Protein AF-A0AAV1TNA6-F1 (afdb_monomer_lite)

Organism: NCBI:txid2874970

Structure (mmCIF, N/CA/C/O backbone):
data_AF-A0AAV1TNA6-F1
#
_entry.id   AF-A0AAV1TNA6-F1
#
loop_
_atom_site.group_PDB
_atom_site.id
_atom_site.type_symbol
_atom_site.label_atom_id
_atom_site.label_alt_id
_atom_site.label_comp_id
_atom_site.label_asym_id
_atom_site.label_entity_id
_atom_site.label_seq_id
_atom_site.pdbx_PDB_ins_code
_atom_site.Cartn_x
_atom_site.Cartn_y
_atom_site.Cartn_z
_atom_site.occupancy
_atom_site.B_iso_or_equiv
_atom_site.auth_seq_id
_atom_site.auth_comp_id
_atom_site.auth_asym_id
_atom_site.auth_atom_id
_atom_site.pdbx_PDB_model_num
ATOM 1 N N . MET A 1 1 ? 9.905 -15.880 -23.185 1.00 40.09 1 MET A N 1
ATOM 2 C CA . MET A 1 1 ? 10.353 -14.552 -22.737 1.00 40.09 1 MET A CA 1
ATOM 3 C C . MET A 1 1 ? 9.820 -14.414 -21.334 1.00 40.09 1 MET A C 1
ATOM 5 O O . MET A 1 1 ? 8.619 -14.263 -21.179 1.00 40.09 1 MET A O 1
ATOM 9 N N . GLU A 1 2 ? 10.665 -14.626 -20.331 1.00 48.34 2 GLU A N 1
ATOM 10 C CA . GLU A 1 2 ? 10.352 -14.147 -18.986 1.00 48.34 2 GLU A CA 1
ATOM 11 C C . GLU A 1 2 ? 10.440 -12.628 -19.087 1.00 48.34 2 GLU A C 1
ATOM 13 O O . GLU A 1 2 ? 11.531 -12.081 -19.251 1.00 48.34 2 GLU A O 1
ATOM 18 N N . GLU A 1 3 ? 9.284 -11.968 -19.150 1.00 52.09 3 GLU A N 1
ATOM 19 C CA . GLU A 1 3 ? 9.195 -10.528 -18.938 1.00 52.09 3 GLU A CA 1
ATOM 20 C C . GLU A 1 3 ? 9.786 -10.285 -17.554 1.00 52.09 3 GLU A C 1
ATOM 22 O O . GLU A 1 3 ? 9.197 -10.623 -16.526 1.00 52.09 3 GLU A O 1
ATOM 27 N N . ARG A 1 4 ? 11.033 -9.812 -17.536 1.00 56.34 4 ARG A N 1
ATOM 28 C CA . ARG A 1 4 ? 11.635 -9.288 -16.325 1.00 56.34 4 ARG A CA 1
ATOM 29 C C . ARG A 1 4 ? 10.786 -8.078 -15.991 1.00 56.34 4 ARG A C 1
ATOM 31 O O . A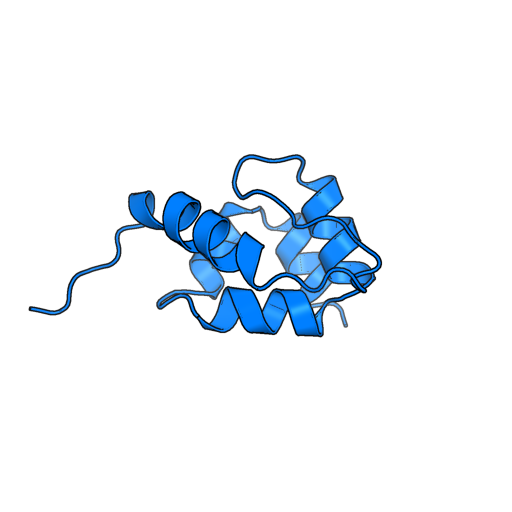RG A 1 4 ? 10.872 -7.076 -16.681 1.00 56.34 4 ARG A O 1
ATOM 38 N N . MET A 1 5 ? 9.916 -8.217 -15.000 1.00 60.56 5 MET A N 1
ATOM 39 C CA . MET A 1 5 ? 9.275 -7.070 -14.384 1.00 60.56 5 MET A CA 1
ATOM 40 C C . MET A 1 5 ? 10.401 -6.272 -13.736 1.00 60.56 5 MET A C 1
ATOM 42 O O . MET A 1 5 ? 10.883 -6.634 -12.657 1.00 60.56 5 MET A O 1
ATOM 46 N N . ASP A 1 6 ? 10.912 -5.290 -14.471 1.00 66.94 6 ASP A N 1
ATOM 47 C CA . ASP A 1 6 ? 11.980 -4.430 -14.003 1.00 66.94 6 ASP A CA 1
ATOM 48 C C . ASP A 1 6 ? 11.454 -3.622 -12.809 1.00 66.94 6 ASP A C 1
ATOM 50 O O . ASP A 1 6 ? 10.251 -3.416 -12.632 1.00 66.94 6 ASP A O 1
ATOM 54 N N . THR A 1 7 ? 12.357 -3.189 -11.932 1.00 66.56 7 THR A N 1
ATOM 55 C CA . THR A 1 7 ? 12.000 -2.439 -10.716 1.00 66.56 7 THR A CA 1
ATOM 56 C C . THR A 1 7 ? 11.248 -1.133 -11.011 1.00 66.56 7 THR A C 1
ATOM 58 O O . THR A 1 7 ? 10.669 -0.543 -10.103 1.00 66.56 7 THR A O 1
ATOM 61 N N . ASP A 1 8 ? 11.273 -0.684 -12.269 1.00 72.25 8 ASP A N 1
ATOM 62 C CA . ASP A 1 8 ? 10.583 0.501 -12.785 1.00 72.25 8 ASP A CA 1
ATOM 63 C C . ASP A 1 8 ? 9.057 0.303 -12.899 1.00 72.25 8 ASP A C 1
ATOM 65 O O . ASP A 1 8 ? 8.317 1.260 -12.711 1.00 72.25 8 ASP A O 1
ATOM 69 N N . ASP A 1 9 ? 8.570 -0.932 -13.100 1.00 78.06 9 ASP A N 1
ATOM 70 C CA . ASP A 1 9 ? 7.132 -1.256 -13.226 1.00 78.06 9 ASP A CA 1
ATOM 71 C C . ASP A 1 9 ? 6.434 -1.492 -11.875 1.00 78.06 9 ASP A C 1
ATOM 73 O O . ASP A 1 9 ? 5.207 -1.602 -11.777 1.00 78.06 9 ASP A O 1
ATOM 77 N N . TRP A 1 10 ? 7.204 -1.604 -10.793 1.00 79.44 10 TRP A N 1
ATOM 78 C CA . TRP A 1 10 ? 6.658 -1.873 -9.463 1.00 79.44 10 TRP A CA 1
ATOM 79 C C . TRP A 1 10 ? 5.694 -0.806 -8.930 1.00 79.44 10 TRP A C 1
ATOM 81 O O . TRP A 1 10 ? 4.707 -1.194 -8.299 1.00 79.44 10 TRP A O 1
ATOM 91 N N . PRO A 1 11 ? 5.920 0.505 -9.141 1.00 79.06 11 PRO A N 1
ATOM 92 C CA . PRO A 1 11 ? 4.995 1.544 -8.705 1.00 79.06 11 PRO A CA 1
ATOM 93 C C . PRO A 1 11 ? 3.637 1.423 -9.390 1.00 79.06 11 PRO A C 1
ATOM 95 O O . PRO A 1 11 ? 2.615 1.545 -8.714 1.00 79.06 11 PRO A O 1
ATOM 98 N N . ASP A 1 12 ? 3.625 1.148 -10.695 1.00 83.25 12 ASP A N 1
ATOM 99 C CA . ASP A 1 12 ? 2.409 0.969 -11.487 1.00 83.25 12 ASP A CA 1
ATOM 100 C C . ASP A 1 12 ? 1.638 -0.277 -11.048 1.00 83.25 12 ASP A C 1
ATOM 102 O O . ASP A 1 12 ? 0.433 -0.198 -10.796 1.00 83.25 12 ASP A O 1
ATOM 106 N N . LEU A 1 13 ? 2.325 -1.409 -10.846 1.00 82.38 13 LEU A N 1
ATOM 107 C CA . LEU A 1 13 ? 1.695 -2.612 -10.295 1.00 82.38 13 LEU A CA 1
ATOM 108 C C . LEU A 1 13 ? 1.143 -2.382 -8.890 1.00 82.38 13 LEU A C 1
ATOM 110 O O . LEU A 1 13 ? 0.026 -2.798 -8.594 1.00 82.38 13 LEU A O 1
ATOM 114 N N . TRP A 1 14 ? 1.901 -1.718 -8.019 1.00 85.00 14 TRP A N 1
ATOM 115 C CA . TRP A 1 14 ? 1.440 -1.421 -6.667 1.00 85.00 14 TRP A CA 1
ATOM 116 C C . TRP A 1 14 ? 0.210 -0.512 -6.719 1.00 85.00 14 TRP A C 1
ATOM 118 O O . TRP A 1 14 ? -0.822 -0.808 -6.130 1.00 85.00 14 TRP A O 1
ATOM 128 N N . GLN A 1 15 ? 0.246 0.552 -7.516 1.00 85.88 15 GLN A N 1
ATOM 129 C CA . GLN A 1 15 ? -0.904 1.435 -7.676 1.00 85.88 15 GLN A CA 1
ATOM 130 C C . GLN A 1 15 ? -2.132 0.701 -8.240 1.00 85.88 15 GLN A C 1
ATOM 132 O O . GLN A 1 15 ? -3.246 0.948 -7.771 1.00 85.88 15 GLN A O 1
ATOM 137 N N . ALA A 1 16 ? -1.937 -0.247 -9.161 1.00 86.81 16 ALA A N 1
ATOM 138 C CA . ALA A 1 16 ? -3.001 -1.110 -9.663 1.00 86.81 16 ALA A CA 1
ATOM 139 C C . ALA A 1 16 ? -3.593 -2.012 -8.568 1.00 86.81 16 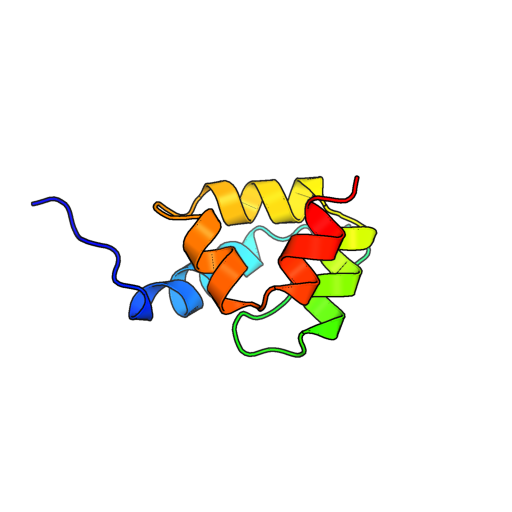ALA A C 1
ATOM 141 O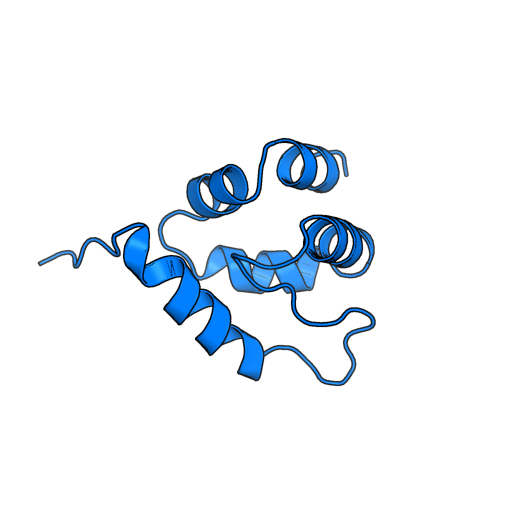 O . ALA A 1 16 ? -4.800 -2.216 -8.544 1.00 86.81 16 ALA A O 1
ATOM 142 N N . LEU A 1 17 ? -2.795 -2.497 -7.616 1.00 85.94 17 LEU A N 1
ATOM 143 C CA . LEU A 1 17 ? -3.312 -3.269 -6.482 1.00 85.94 17 LEU A CA 1
ATOM 144 C C . LEU A 1 17 ? -4.098 -2.405 -5.481 1.00 85.94 17 LEU A C 1
ATOM 146 O O . LEU A 1 17 ? -4.906 -2.928 -4.719 1.00 85.94 17 LEU A O 1
ATOM 150 N N . GLY A 1 18 ? -3.934 -1.080 -5.512 1.00 84.94 18 GLY A N 1
ATOM 151 C CA . GLY A 1 18 ? -4.690 -0.160 -4.663 1.00 84.94 18 GLY A CA 1
ATOM 152 C C . GLY A 1 18 ? -6.211 -0.251 -4.840 1.00 84.94 18 GLY A C 1
ATOM 153 O O . GLY A 1 18 ? -6.942 0.019 -3.889 1.00 84.94 18 GLY A O 1
ATOM 154 N N . VAL A 1 19 ? -6.710 -0.681 -6.009 1.00 86.88 19 VAL A N 1
ATOM 155 C CA . VAL A 1 19 ? -8.154 -0.929 -6.212 1.00 86.88 19 VAL A CA 1
ATOM 156 C C . VAL A 1 19 ? -8.662 -2.154 -5.445 1.00 86.88 19 VAL A C 1
ATOM 158 O O . VAL A 1 19 ? -9.845 -2.233 -5.119 1.00 86.88 19 VAL A O 1
ATOM 161 N N . GLU A 1 20 ? -7.781 -3.098 -5.121 1.00 87.50 20 GLU A N 1
ATOM 162 C CA . GLU A 1 20 ? -8.104 -4.281 -4.321 1.00 87.50 20 GLU A CA 1
ATOM 163 C C . GLU A 1 20 ? -7.968 -4.026 -2.819 1.00 87.50 20 GLU A C 1
ATOM 165 O O . GLU A 1 20 ? -8.331 -4.885 -2.009 1.00 87.50 20 GLU A O 1
ATOM 170 N N . TRP A 1 21 ? -7.496 -2.837 -2.431 1.00 86.69 21 TRP A N 1
ATOM 171 C CA . TRP A 1 21 ? -7.451 -2.446 -1.035 1.00 86.69 21 TRP A CA 1
ATOM 172 C C . TRP A 1 21 ? -8.881 -2.306 -0.488 1.00 86.69 21 TRP A C 1
ATOM 174 O O . TRP A 1 21 ? -9.690 -1.542 -1.027 1.00 86.69 21 TRP A O 1
ATOM 184 N N . PRO A 1 22 ? -9.237 -3.036 0.579 1.00 86.25 22 PRO A N 1
ATOM 185 C CA . PRO A 1 22 ? -10.595 -3.057 1.075 1.00 86.25 22 PRO A CA 1
ATOM 186 C C . PRO A 1 22 ? -10.963 -1.702 1.675 1.00 86.25 22 PRO A C 1
ATOM 188 O O . PRO A 1 22 ? -10.225 -1.121 2.464 1.00 86.25 22 PRO A O 1
ATOM 191 N N . VAL A 1 23 ? -12.176 -1.233 1.386 1.00 83.56 23 VAL A N 1
ATOM 192 C CA . VAL A 1 23 ? -12.740 -0.020 2.012 1.00 83.56 23 VAL A CA 1
ATOM 193 C C . VAL A 1 23 ? -12.922 -0.158 3.527 1.00 83.56 23 VAL A C 1
ATOM 195 O O . VAL A 1 23 ? -13.109 0.836 4.221 1.00 83.56 23 VAL A O 1
ATOM 198 N N . THR A 1 24 ? -12.887 -1.391 4.038 1.00 85.12 24 THR A N 1
ATOM 199 C CA . THR A 1 24 ? -12.925 -1.707 5.470 1.00 85.12 24 THR A CA 1
ATOM 200 C C . THR A 1 24 ? -11.547 -1.672 6.127 1.00 85.12 24 THR A C 1
ATOM 202 O O . THR A 1 24 ? -11.470 -1.898 7.333 1.00 85.12 24 THR A O 1
ATOM 205 N N . ALA A 1 25 ? -10.479 -1.438 5.358 1.00 85.44 25 ALA A N 1
ATOM 206 C CA . ALA A 1 25 ? -9.133 -1.295 5.886 1.00 85.44 25 ALA A CA 1
ATOM 207 C C . ALA A 1 25 ? -9.081 -0.167 6.919 1.00 85.44 25 ALA A C 1
ATOM 209 O O . ALA A 1 25 ? -9.625 0.923 6.715 1.00 85.44 25 ALA A O 1
ATOM 210 N N . SER A 1 26 ? -8.390 -0.415 8.026 1.00 85.94 26 SER A N 1
ATOM 211 C CA . SER A 1 26 ? -8.168 0.614 9.051 1.00 85.94 26 SER A CA 1
ATOM 212 C C . SER A 1 26 ? -7.101 1.626 8.635 1.00 85.94 26 SER A C 1
ATOM 214 O O . SER A 1 26 ? -7.005 2.713 9.215 1.00 85.94 26 SER A O 1
ATOM 216 N N . THR A 1 27 ? -6.284 1.274 7.642 1.00 85.44 27 THR A N 1
ATOM 217 C CA . THR A 1 27 ? -5.207 2.119 7.131 1.00 85.44 27 THR A CA 1
ATOM 218 C C . THR A 1 27 ? -5.396 2.457 5.654 1.00 85.44 27 THR A C 1
ATOM 220 O O . THR A 1 27 ? -5.905 1.638 4.885 1.00 85.44 27 THR A O 1
ATOM 223 N N . PRO A 1 28 ? -5.028 3.683 5.234 1.00 85.12 28 PRO A N 1
ATOM 224 C CA . PRO A 1 28 ? -5.046 4.037 3.824 1.00 85.12 28 PRO A CA 1
ATOM 225 C C . PRO A 1 28 ? -3.987 3.232 3.071 1.00 85.12 28 PRO A C 1
ATOM 227 O O . PRO A 1 28 ? -2.918 2.957 3.617 1.00 85.12 28 PRO A O 1
ATOM 230 N N . TYR A 1 29 ? -4.264 2.918 1.805 1.00 85.00 29 TYR A N 1
ATOM 231 C CA . TYR A 1 29 ? -3.313 2.208 0.959 1.00 85.00 29 TYR A CA 1
ATOM 232 C C . TYR A 1 29 ? -1.985 2.981 0.860 1.00 85.00 29 TYR A C 1
ATOM 234 O O . TYR A 1 29 ? -1.994 4.146 0.439 1.00 85.00 29 TYR A O 1
ATOM 242 N N . PRO A 1 30 ? -0.847 2.386 1.255 1.00 84.44 30 PRO A N 1
ATOM 243 C CA . PRO A 1 30 ? 0.432 3.071 1.187 1.00 84.44 30 PRO A CA 1
ATOM 244 C C . PRO A 1 30 ? 0.897 3.151 -0.271 1.00 84.44 30 PRO A C 1
ATOM 246 O O . PRO A 1 30 ? 0.808 2.178 -1.008 1.00 84.44 30 PRO A O 1
ATOM 249 N N . LEU A 1 31 ? 1.394 4.307 -0.712 1.00 79.31 31 LEU A N 1
ATOM 250 C CA . LEU A 1 31 ? 1.945 4.479 -2.064 1.00 79.31 31 LEU A CA 1
ATOM 251 C C . LEU A 1 31 ? 3.452 4.181 -2.062 1.00 79.31 31 LEU A C 1
ATOM 253 O O . LEU A 1 31 ? 4.129 4.542 -1.101 1.00 79.31 31 LEU A O 1
ATOM 257 N N . VAL A 1 32 ? 3.994 3.586 -3.134 1.00 70.12 32 VAL A N 1
ATOM 258 C CA . VAL A 1 32 ? 5.436 3.246 -3.257 1.00 70.12 32 VAL A CA 1
ATOM 259 C C . VAL A 1 32 ? 6.339 4.463 -3.040 1.00 70.12 32 VAL A C 1
ATOM 261 O O . VAL A 1 32 ? 7.290 4.392 -2.274 1.00 70.12 32 VAL A O 1
ATOM 264 N N . TYR A 1 33 ? 5.990 5.608 -3.630 1.00 69.88 33 TYR A N 1
ATOM 265 C CA . TYR A 1 33 ? 6.696 6.884 -3.431 1.00 69.88 33 TYR A CA 1
ATOM 266 C C . TYR A 1 33 ? 6.064 7.770 -2.345 1.00 69.88 33 TYR A C 1
ATOM 268 O O . TYR A 1 33 ? 6.303 8.976 -2.289 1.00 69.88 33 TYR A O 1
ATOM 276 N N . GLY A 1 34 ? 5.182 7.194 -1.530 1.00 70.50 34 GLY A N 1
ATOM 277 C CA . GLY A 1 34 ? 4.475 7.890 -0.464 1.00 70.50 34 GLY A CA 1
ATOM 278 C C . GLY A 1 34 ? 5.303 8.030 0.811 1.00 70.50 34 GLY A C 1
ATOM 279 O O . GLY A 1 34 ? 6.495 7.742 0.861 1.00 70.50 34 GLY A O 1
ATOM 280 N N . ASN A 1 35 ? 4.642 8.470 1.881 1.00 76.50 35 ASN A N 1
ATOM 281 C CA . ASN A 1 35 ? 5.295 8.647 3.172 1.00 76.50 35 ASN A CA 1
ATOM 282 C C . ASN A 1 35 ? 5.653 7.272 3.785 1.00 76.50 35 ASN A C 1
ATOM 284 O O . ASN A 1 35 ? 4.741 6.459 3.973 1.00 76.50 35 ASN A O 1
ATOM 288 N N . PRO A 1 36 ? 6.919 6.992 4.155 1.00 75.25 36 PRO A N 1
ATOM 289 C CA . PRO A 1 36 ? 7.309 5.719 4.778 1.00 75.25 36 PRO A CA 1
ATOM 290 C C . PRO A 1 36 ? 6.558 5.427 6.087 1.00 75.25 36 PRO A C 1
ATOM 292 O O . PRO A 1 36 ? 6.328 4.271 6.432 1.00 75.25 36 PRO A O 1
ATOM 295 N N . GLU A 1 37 ? 6.080 6.453 6.795 1.00 80.06 37 GLU A N 1
ATOM 296 C CA . GLU A 1 37 ? 5.217 6.270 7.969 1.00 80.06 37 GLU A CA 1
ATOM 297 C C . GLU A 1 37 ? 3.880 5.593 7.634 1.00 80.06 37 GLU A C 1
ATOM 299 O O . GLU A 1 37 ? 3.344 4.853 8.459 1.00 80.06 37 GLU A O 1
ATOM 304 N N . ALA A 1 38 ? 3.334 5.808 6.431 1.00 81.12 38 ALA A N 1
ATOM 305 C CA . ALA A 1 38 ? 2.104 5.146 5.999 1.00 81.12 38 ALA A CA 1
ATOM 306 C C . ALA A 1 38 ? 2.332 3.641 5.819 1.00 81.12 38 ALA A C 1
ATOM 308 O O . ALA A 1 38 ? 1.503 2.838 6.249 1.00 81.12 38 ALA A O 1
ATOM 309 N N . TRP A 1 39 ? 3.486 3.262 5.265 1.00 82.75 39 TRP A N 1
ATOM 310 C CA . TRP A 1 39 ? 3.921 1.870 5.181 1.00 82.75 39 TRP A CA 1
ATOM 311 C C . TRP A 1 39 ? 4.103 1.252 6.562 1.00 82.75 39 TRP A C 1
ATOM 313 O O . TRP A 1 39 ? 3.536 0.198 6.831 1.00 82.75 39 TRP A O 1
ATOM 323 N N . LEU A 1 40 ? 4.804 1.938 7.467 1.00 82.38 40 LEU A N 1
ATOM 324 C CA . LEU A 1 40 ? 4.998 1.477 8.845 1.00 82.38 40 LEU A CA 1
ATOM 325 C C . LEU A 1 40 ? 3.675 1.296 9.591 1.00 82.38 40 LEU A C 1
ATOM 327 O O . LEU A 1 40 ? 3.503 0.324 10.324 1.00 82.38 40 LEU A O 1
ATOM 331 N N . LYS A 1 41 ? 2.737 2.230 9.432 1.00 85.12 41 LYS A N 1
ATOM 332 C CA . LYS A 1 41 ? 1.426 2.155 10.079 1.00 85.12 41 LYS A CA 1
ATOM 333 C C . LYS A 1 41 ? 0.591 1.011 9.507 1.00 85.12 41 LYS A C 1
ATOM 335 O O . LYS A 1 41 ? -0.011 0.266 10.270 1.00 85.12 41 LYS A O 1
ATOM 340 N N . THR A 1 42 ? 0.595 0.845 8.188 1.00 85.88 42 THR A N 1
ATOM 341 C CA . THR A 1 42 ? -0.121 -0.246 7.515 1.00 85.88 42 THR A CA 1
ATOM 342 C C . THR A 1 42 ? 0.465 -1.605 7.890 1.00 85.88 42 THR A C 1
ATOM 344 O O . THR A 1 42 ? -0.285 -2.511 8.227 1.00 85.88 42 THR A O 1
ATOM 347 N N . ALA A 1 43 ? 1.794 -1.735 7.938 1.00 83.88 43 ALA A N 1
ATOM 348 C CA . ALA A 1 43 ? 2.466 -2.961 8.368 1.00 83.88 43 ALA A CA 1
ATOM 349 C C . ALA A 1 43 ? 2.170 -3.317 9.837 1.00 83.88 43 ALA A C 1
ATOM 351 O O . ALA A 1 43 ? 2.117 -4.490 10.177 1.00 83.88 43 ALA A O 1
ATOM 352 N N . GLN A 1 44 ? 1.937 -2.329 10.707 1.00 84.31 44 GLN A N 1
ATOM 353 C CA . GLN A 1 44 ? 1.552 -2.576 12.103 1.00 84.31 44 GLN A CA 1
ATOM 354 C C . GLN A 1 44 ? 0.086 -2.973 12.269 1.00 84.31 44 GLN A C 1
ATOM 356 O O . GLN A 1 44 ? -0.232 -3.818 13.101 1.00 84.31 44 GLN A O 1
ATOM 361 N N . VAL A 1 45 ? -0.815 -2.314 11.539 1.00 86.44 45 VAL A N 1
ATOM 362 C CA . VAL A 1 45 ? -2.261 -2.477 11.741 1.00 86.44 45 VAL A CA 1
ATOM 363 C C . VAL A 1 45 ? -2.812 -3.619 10.887 1.00 86.44 45 VAL A C 1
ATOM 365 O O . VAL A 1 45 ? -3.663 -4.368 11.357 1.00 86.44 45 VAL A O 1
ATOM 368 N N . GLU A 1 46 ? -2.325 -3.777 9.653 1.00 87.25 46 GLU A N 1
ATOM 369 C CA . GLU A 1 46 ? -2.832 -4.741 8.665 1.00 87.25 46 GLU A CA 1
ATOM 370 C C . GLU A 1 46 ? -1.690 -5.493 7.938 1.00 87.25 46 GLU A C 1
ATOM 372 O O . GLU A 1 46 ? -1.639 -5.509 6.701 1.00 87.25 46 GLU A O 1
ATOM 377 N N . PRO A 1 47 ? -0.772 -6.160 8.677 1.00 83.62 47 PRO A N 1
ATOM 378 C CA . PRO A 1 47 ? 0.392 -6.841 8.100 1.00 83.62 47 PRO A CA 1
ATOM 379 C C . PRO A 1 47 ? 0.013 -7.918 7.081 1.00 83.62 47 PRO A C 1
ATOM 381 O O . PRO A 1 47 ? 0.675 -8.060 6.057 1.00 83.62 47 PRO A O 1
ATOM 384 N N . GLU A 1 48 ? -1.055 -8.682 7.325 1.00 85.50 48 GLU A N 1
ATOM 385 C CA . GLU A 1 48 ? -1.468 -9.775 6.434 1.00 85.50 48 GLU A CA 1
ATOM 386 C C . GLU A 1 48 ? -1.995 -9.265 5.090 1.00 85.50 48 GLU A C 1
ATOM 388 O O . GLU A 1 48 ? -1.727 -9.854 4.041 1.00 85.50 48 GLU A O 1
ATOM 393 N N . LEU A 1 49 ? -2.715 -8.143 5.115 1.00 86.12 49 LEU A N 1
ATOM 394 C CA . LEU A 1 49 ? -3.292 -7.518 3.931 1.00 86.12 49 LEU A CA 1
ATOM 395 C C . LEU A 1 49 ? -2.193 -6.907 3.050 1.00 86.12 49 LEU A C 1
ATOM 397 O O . LEU A 1 49 ? -2.175 -7.101 1.829 1.00 86.12 49 LEU A O 1
ATOM 401 N N . LEU A 1 50 ? -1.227 -6.245 3.691 1.00 84.44 50 LEU A N 1
ATOM 402 C CA . LEU A 1 50 ? -0.031 -5.737 3.034 1.00 84.44 50 LEU A CA 1
ATOM 403 C C . LEU A 1 50 ? 0.801 -6.892 2.450 1.00 84.44 50 LEU A C 1
ATOM 405 O O . LEU A 1 50 ? 1.270 -6.807 1.315 1.00 84.44 50 LEU A O 1
ATOM 409 N N . LEU A 1 51 ? 0.913 -8.014 3.170 1.00 83.19 51 LEU A N 1
ATOM 410 C CA . LEU A 1 51 ? 1.672 -9.188 2.727 1.00 83.19 51 LEU A CA 1
ATOM 411 C C . LEU A 1 51 ? 1.004 -9.850 1.524 1.00 83.19 51 LEU A C 1
ATOM 413 O O . LEU A 1 51 ? 1.690 -10.303 0.609 1.00 83.19 51 LEU A O 1
ATOM 417 N N . HIS A 1 52 ? -0.330 -9.889 1.509 1.00 87.00 52 HIS A N 1
ATOM 418 C CA . HIS A 1 52 ? -1.102 -10.385 0.375 1.00 87.00 52 HIS A CA 1
ATOM 419 C C . HIS A 1 52 ? -0.764 -9.623 -0.912 1.00 87.00 52 HIS A C 1
ATOM 421 O O . HIS A 1 52 ? -0.596 -10.246 -1.958 1.00 87.00 52 HIS A O 1
ATOM 427 N N . HIS A 1 53 ? -0.617 -8.299 -0.827 1.00 86.75 53 HIS A N 1
ATOM 428 C CA . HIS A 1 53 ? -0.272 -7.455 -1.971 1.00 86.75 53 HIS A CA 1
ATOM 429 C C . HIS A 1 53 ? 1.198 -7.631 -2.376 1.00 86.75 53 HIS A C 1
ATOM 431 O O . HIS A 1 53 ? 1.485 -7.875 -3.545 1.00 86.75 53 HIS A O 1
ATOM 437 N N . VAL A 1 54 ? 2.126 -7.620 -1.412 1.00 83.94 54 VAL A N 1
ATOM 438 C CA . VAL A 1 54 ? 3.567 -7.824 -1.662 1.00 83.94 54 VAL A CA 1
ATOM 439 C C . VAL A 1 54 ? 3.855 -9.181 -2.310 1.00 83.94 54 VAL A C 1
ATOM 441 O O . VAL A 1 54 ? 4.687 -9.269 -3.207 1.00 83.94 54 VAL A O 1
ATOM 444 N N . ARG A 1 55 ? 3.128 -10.242 -1.938 1.00 83.81 55 ARG A N 1
ATOM 445 C CA . ARG A 1 55 ? 3.279 -11.585 -2.532 1.00 83.81 55 ARG A CA 1
ATOM 446 C C . ARG A 1 55 ? 2.917 -11.672 -4.016 1.00 83.81 55 ARG A C 1
ATOM 448 O O . ARG A 1 55 ? 3.230 -12.684 -4.635 1.00 83.81 55 ARG A O 1
ATOM 455 N N . ARG A 1 56 ? 2.254 -10.663 -4.584 1.00 84.19 56 ARG A N 1
ATOM 456 C CA . ARG A 1 56 ? 1.945 -10.616 -6.022 1.00 84.19 56 ARG A CA 1
ATOM 457 C C . ARG A 1 56 ? 3.118 -10.137 -6.868 1.00 84.19 56 ARG A C 1
ATOM 459 O O . ARG A 1 56 ? 3.080 -10.280 -8.085 1.00 84.19 56 ARG A O 1
ATOM 466 N N . PHE A 1 57 ? 4.158 -9.611 -6.231 1.00 81.38 57 PHE A N 1
ATOM 467 C CA . PHE A 1 57 ? 5.389 -9.245 -6.906 1.00 81.38 57 PHE A CA 1
ATOM 468 C C . PHE A 1 57 ? 6.263 -10.475 -7.092 1.00 81.38 57 PHE A C 1
ATOM 470 O O . PHE A 1 57 ? 6.345 -11.336 -6.218 1.00 81.38 57 PHE A O 1
ATOM 477 N N . VAL A 1 58 ? 6.961 -10.524 -8.226 1.00 80.19 58 VAL A N 1
ATOM 478 C CA . VAL A 1 58 ? 7.940 -11.580 -8.520 1.00 80.19 58 VAL A CA 1
ATOM 479 C C . VAL A 1 58 ? 9.104 -11.536 -7.516 1.00 80.19 58 VAL A C 1
ATOM 481 O O . VAL A 1 58 ? 9.612 -12.582 -7.118 1.00 80.19 58 VAL A O 1
ATOM 484 N N . PHE A 1 59 ? 9.463 -10.336 -7.040 1.00 79.38 59 PHE A N 1
ATOM 485 C CA . PHE A 1 59 ? 10.546 -10.098 -6.080 1.00 79.38 59 PHE A CA 1
ATOM 486 C C . PHE A 1 59 ? 10.050 -9.323 -4.845 1.00 79.38 59 PHE A C 1
ATOM 488 O O . PHE A 1 59 ? 10.341 -8.138 -4.682 1.00 79.38 59 PHE A O 1
ATOM 495 N N . PRO A 1 60 ? 9.301 -9.976 -3.938 1.00 74.62 60 PRO A N 1
ATOM 496 C CA . PRO A 1 60 ? 8.714 -9.312 -2.775 1.00 74.62 60 PRO A CA 1
ATOM 497 C C . PRO A 1 60 ? 9.777 -8.744 -1.827 1.00 74.62 60 PRO A C 1
ATOM 499 O O . PRO A 1 60 ? 9.587 -7.676 -1.263 1.00 74.62 60 PRO A O 1
ATOM 502 N N . VAL A 1 61 ? 10.915 -9.425 -1.668 1.00 74.50 61 VAL A N 1
ATOM 503 C CA . VAL A 1 61 ? 12.006 -8.972 -0.787 1.00 74.50 61 VAL A CA 1
ATOM 504 C C . VAL A 1 61 ? 12.649 -7.689 -1.309 1.00 74.50 61 VAL A C 1
ATOM 506 O O . VAL A 1 61 ? 12.941 -6.791 -0.526 1.00 74.50 61 VAL A O 1
ATOM 509 N N . GLU A 1 62 ? 12.843 -7.583 -2.621 1.00 77.12 62 GLU A N 1
ATOM 510 C CA . GLU A 1 62 ? 13.452 -6.402 -3.231 1.00 77.12 62 GLU A CA 1
ATOM 511 C C . GLU A 1 62 ? 12.492 -5.206 -3.218 1.00 77.12 62 GLU A C 1
ATOM 513 O O . GLU A 1 62 ? 12.917 -4.087 -2.927 1.00 77.12 62 GLU A O 1
ATOM 518 N N . LEU A 1 63 ? 11.187 -5.443 -3.419 1.00 78.00 63 LEU A N 1
ATOM 519 C CA . LEU A 1 63 ? 10.158 -4.424 -3.205 1.00 78.00 63 LEU A CA 1
ATOM 520 C C . LEU A 1 63 ? 10.232 -3.887 -1.775 1.00 78.00 63 LEU A C 1
ATOM 522 O O . LEU A 1 63 ? 10.297 -2.679 -1.576 1.00 78.00 63 LEU A O 1
ATOM 526 N N . LEU A 1 64 ? 10.279 -4.765 -0.774 1.00 74.62 64 LEU A N 1
ATOM 527 C CA . LEU A 1 64 ? 10.369 -4.335 0.620 1.00 74.62 64 LEU A CA 1
ATOM 528 C C . LEU A 1 64 ? 11.679 -3.605 0.931 1.00 74.62 64 LEU A C 1
ATOM 530 O O . LEU A 1 64 ? 11.666 -2.620 1.665 1.00 74.62 64 LEU A O 1
ATOM 534 N N . ALA A 1 65 ? 12.794 -4.044 0.345 1.00 73.88 65 ALA A N 1
ATOM 535 C CA . ALA A 1 65 ? 14.072 -3.353 0.462 1.00 73.88 65 ALA A CA 1
ATOM 536 C C . ALA A 1 65 ? 14.016 -1.939 -0.144 1.00 73.88 65 ALA A C 1
ATOM 538 O O . ALA A 1 65 ? 14.600 -1.014 0.418 1.00 73.88 65 ALA A O 1
ATOM 539 N N . SER A 1 66 ? 13.260 -1.738 -1.232 1.00 72.31 66 SER A N 1
ATOM 540 C CA . SER A 1 66 ? 13.063 -0.410 -1.837 1.00 72.31 66 SER A CA 1
ATOM 541 C C . SER A 1 66 ? 12.303 0.570 -0.930 1.00 72.31 66 SER A C 1
ATOM 543 O O . SER A 1 66 ? 12.508 1.778 -1.018 1.00 72.31 66 SER A O 1
ATOM 545 N N . LEU A 1 67 ? 11.478 0.056 -0.010 1.00 69.38 67 LEU A N 1
ATOM 546 C CA . LEU A 1 67 ? 10.735 0.846 0.982 1.00 69.38 67 LEU A CA 1
ATOM 547 C C . LEU A 1 67 ? 11.591 1.227 2.202 1.00 69.38 67 LEU A C 1
ATOM 549 O O . LEU A 1 67 ? 11.171 2.041 3.029 1.00 69.38 67 LEU A O 1
ATOM 553 N N . GLY A 1 68 ? 12.791 0.651 2.304 1.00 69.94 68 GLY A N 1
ATOM 554 C CA . GLY A 1 68 ? 13.773 0.893 3.351 1.00 69.94 68 GLY A CA 1
ATOM 555 C C . GLY A 1 68 ? 13.752 -0.145 4.476 1.00 69.94 68 GLY A C 1
ATOM 556 O O . GLY A 1 68 ? 12.701 -0.628 4.907 1.00 69.94 68 GLY A O 1
ATOM 557 N N . ASP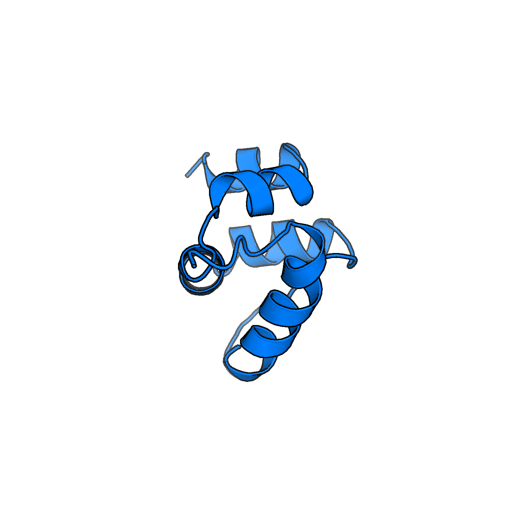 A 1 69 ? 14.941 -0.427 5.020 1.00 69.62 69 ASP A N 1
ATOM 558 C CA . ASP A 1 69 ? 15.177 -1.416 6.083 1.00 69.62 69 ASP A CA 1
ATOM 559 C C . ASP A 1 69 ? 14.303 -1.224 7.329 1.00 69.62 69 ASP A C 1
ATOM 561 O O . ASP A 1 69 ? 14.035 -2.178 8.055 1.00 69.62 69 ASP A O 1
ATOM 565 N N . HIS A 1 70 ? 13.820 -0.006 7.588 1.00 66.94 70 HIS A N 1
ATOM 566 C CA . HIS A 1 70 ? 12.984 0.277 8.753 1.00 66.94 70 HIS A CA 1
ATOM 567 C C . HIS A 1 70 ? 11.589 -0.365 8.641 1.00 66.94 70 HIS A C 1
ATOM 569 O O . HIS A 1 70 ? 11.073 -0.892 9.628 1.00 66.94 70 HIS A O 1
ATOM 575 N N . VAL A 1 71 ? 10.993 -0.368 7.441 1.00 69.00 71 VAL A N 1
ATOM 576 C CA . VAL A 1 71 ? 9.705 -1.033 7.179 1.00 69.00 71 VAL A CA 1
ATOM 577 C C . VAL A 1 71 ? 9.883 -2.546 7.259 1.00 69.00 71 VAL A C 1
ATOM 579 O O . VAL A 1 71 ? 9.099 -3.225 7.921 1.00 69.00 71 VAL A O 1
ATOM 582 N N . LEU A 1 72 ? 10.959 -3.062 6.659 1.00 71.00 72 LEU A N 1
ATOM 583 C CA . LEU A 1 72 ? 11.306 -4.482 6.697 1.00 71.00 72 LEU A CA 1
ATOM 584 C C . LEU A 1 72 ? 11.560 -4.973 8.133 1.00 71.00 72 LEU A C 1
ATOM 586 O O . LEU A 1 72 ? 11.056 -6.024 8.529 1.00 71.00 72 LEU A O 1
ATOM 590 N N . GLY A 1 73 ? 12.301 -4.200 8.930 1.00 67.94 73 GLY A N 1
ATOM 591 C CA . GLY A 1 73 ? 12.620 -4.519 10.321 1.00 67.94 73 GLY A CA 1
ATOM 592 C C . GLY A 1 73 ? 11.379 -4.580 11.207 1.00 67.94 73 GLY A C 1
ATOM 593 O O . GLY A 1 73 ? 11.225 -5.517 11.979 1.00 67.94 73 GLY A O 1
ATOM 594 N N . MET A 1 74 ? 10.450 -3.638 11.050 1.00 69.50 74 MET A N 1
ATOM 595 C CA . MET A 1 74 ? 9.178 -3.654 11.783 1.00 69.50 74 MET A CA 1
ATOM 596 C C . MET A 1 74 ? 8.286 -4.832 11.395 1.00 69.50 74 MET A C 1
ATOM 598 O O . MET A 1 74 ? 7.606 -5.399 12.244 1.00 69.50 74 MET A O 1
ATOM 602 N N . TRP A 1 75 ? 8.300 -5.215 10.122 1.00 70.38 75 TRP A N 1
ATOM 603 C CA . TRP A 1 75 ? 7.442 -6.282 9.623 1.00 70.38 75 TRP A CA 1
ATOM 604 C C . TRP A 1 75 ? 7.974 -7.686 9.948 1.00 70.38 75 TRP A C 1
ATOM 606 O O . TRP A 1 75 ? 7.199 -8.608 10.181 1.00 70.38 75 TRP A O 1
ATOM 616 N N . THR A 1 76 ? 9.297 -7.854 9.992 1.00 67.62 76 THR A N 1
ATOM 617 C CA . THR A 1 76 ? 9.958 -9.129 10.338 1.00 67.62 76 THR A CA 1
ATOM 618 C C . THR A 1 76 ? 10.147 -9.337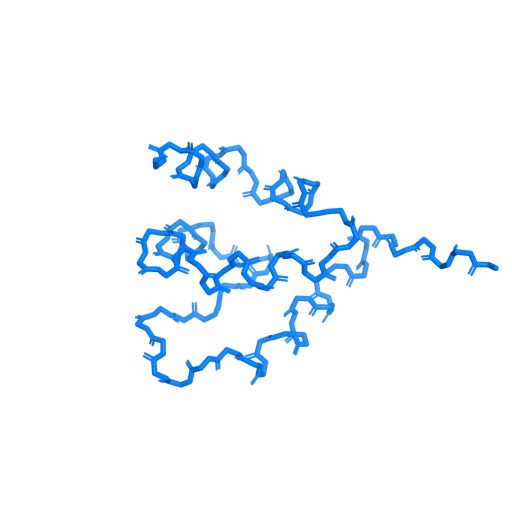 11.842 1.00 67.62 76 THR A C 1
ATOM 620 O O . THR A 1 76 ? 10.484 -10.442 12.256 1.00 67.62 76 THR A O 1
ATOM 623 N N . ALA A 1 77 ? 9.927 -8.304 12.662 1.00 63.00 77 ALA A N 1
ATOM 624 C CA . ALA A 1 77 ? 10.049 -8.365 14.119 1.00 63.00 77 ALA A CA 1
ATOM 625 C C . ALA A 1 77 ? 8.805 -8.924 14.847 1.00 63.00 77 ALA A C 1
ATOM 627 O O . ALA A 1 77 ? 8.768 -8.860 16.078 1.00 63.00 77 ALA A O 1
ATOM 628 N N . GLN A 1 78 ? 7.800 -9.435 14.121 1.00 51.75 78 GLN A N 1
ATOM 629 C CA . GLN A 1 78 ? 6.619 -10.096 14.704 1.00 51.75 78 GLN A CA 1
ATOM 630 C C . GLN A 1 78 ? 6.876 -11.551 15.102 1.00 51.75 78 GLN A C 1
ATOM 632 O O . GLN A 1 78 ? 7.521 -12.285 14.322 1.00 51.75 78 GLN A O 1
#

Radius of gyration: 12.19 Å; chains: 1; bounding box: 28×23×37 Å

Foldseek 3Di:
DPPPPPPVCVQVLLVVCLVVPDPPQPAHRAGLPHDLVSLQVCCVRPVPSVVVSLVVDPCSPVSQVSSPPVSVVSNVVD

pLDDT: mean 77.21, std 10.1, range [40.09, 87.5]

Secondary 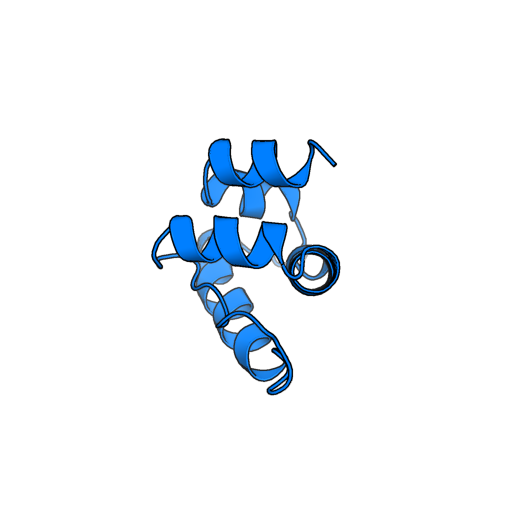structure (DSSP, 8-state):
------TTSHHHHHHHHGGGS-TT-SSPPPPTTS-HHHHHHHHHH-HHHHHHHHTTSS-HHHHHHHT-HHHHHHHHT-

Sequence (78 aa):
MEERMDTDDWPDLWQALGVEWPVTASTPYPLVYGNPEAWLKTAQVEPELLLHHVRRFVFPVELLASLGDHVLGMWTAQ